Protein AF-A0A519HZJ6-F1 (afdb_monomer_lite)

Radius of gyration: 14.71 Å; chains: 1; bounding box: 37×20×41 Å

Foldseek 3Di:
DPVVVVVPDPLNVVLVVQLVVLVVCVVVVVDDPVRSVVSNCVSVVCSVVVVVVVVVVVPPD

pLDDT: mean 76.23, std 1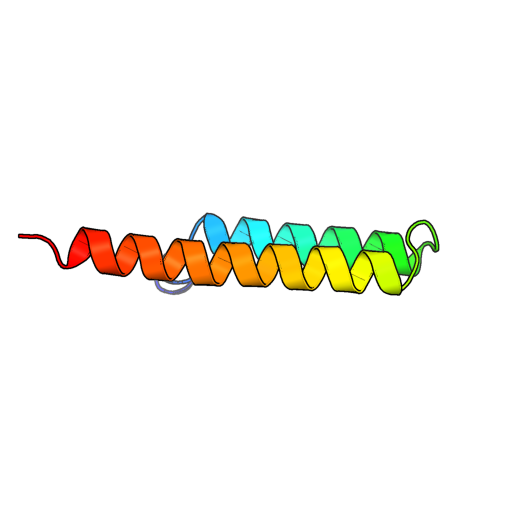1.4, range [45.22, 89.0]

Secondary structure (DSSP, 8-state):
--HHHHH--HHHHHHHHHHHHHHHHHHTTSS-HHHHHHHHHHHHHHHHHHHHHHHHHHH--

Structure (mmCIF, N/CA/C/O backbone):
data_AF-A0A519HZJ6-F1
#
_entry.id   AF-A0A519HZJ6-F1
#
loop_
_atom_site.group_PDB
_atom_site.id
_atom_site.type_symbol
_atom_site.label_atom_id
_atom_site.label_alt_id
_atom_site.label_comp_id
_atom_site.label_asym_id
_atom_site.label_entity_id
_atom_site.label_seq_id
_atom_site.pdbx_PDB_ins_code
_atom_site.Cartn_x
_atom_site.Cartn_y
_atom_site.Cartn_z
_atom_site.occupancy
_atom_site.B_iso_or_equiv
_atom_site.auth_seq_id
_atom_site.auth_comp_id
_atom_site.auth_asym_id
_atom_site.auth_atom_id
_atom_site.pdbx_PDB_model_num
ATOM 1 N N . MET A 1 1 ? -25.030 12.795 -2.401 1.00 49.53 1 MET A N 1
ATOM 2 C CA . MET A 1 1 ? -23.579 12.817 -2.694 1.00 49.53 1 MET A CA 1
ATOM 3 C C . MET A 1 1 ? -22.808 12.671 -1.379 1.00 49.53 1 MET A C 1
ATOM 5 O O . MET A 1 1 ? -22.097 13.574 -0.972 1.00 49.53 1 MET A O 1
ATOM 9 N N . SER A 1 2 ? -23.030 11.564 -0.657 1.00 52.66 2 SER A N 1
ATOM 10 C CA . SER A 1 2 ? -22.732 11.501 0.792 1.00 52.66 2 SER A CA 1
ATOM 11 C C . SER A 1 2 ? -22.131 10.164 1.243 1.00 52.66 2 SER A C 1
ATOM 13 O O . SER A 1 2 ? -21.582 10.080 2.333 1.00 52.66 2 SER A O 1
ATOM 15 N N . LEU A 1 3 ? -22.202 9.119 0.409 1.00 54.72 3 LEU A N 1
ATOM 16 C CA . LEU A 1 3 ? -21.654 7.793 0.719 1.00 54.72 3 LEU A CA 1
ATOM 17 C C . LEU A 1 3 ? -20.149 7.718 0.441 1.00 54.72 3 LEU A C 1
ATOM 19 O O . LEU A 1 3 ? -19.411 7.194 1.266 1.00 54.72 3 LEU A O 1
ATOM 23 N N . LEU A 1 4 ? -19.676 8.313 -0.660 1.00 55.91 4 LEU A N 1
ATOM 24 C CA . LEU A 1 4 ? -18.252 8.287 -1.018 1.00 55.91 4 LEU A CA 1
ATOM 25 C C . LEU A 1 4 ? -17.367 8.917 0.063 1.00 55.91 4 LEU A C 1
ATOM 27 O O . LEU A 1 4 ? -16.347 8.342 0.410 1.00 55.91 4 LEU A O 1
ATOM 31 N N . ILE A 1 5 ? -17.791 10.032 0.660 1.00 56.59 5 ILE A N 1
ATOM 32 C CA . ILE A 1 5 ? -17.051 10.703 1.744 1.00 56.59 5 ILE A CA 1
ATOM 33 C C . ILE A 1 5 ? -17.113 9.889 3.050 1.00 56.59 5 ILE A C 1
ATOM 35 O O . ILE A 1 5 ? -16.172 9.909 3.836 1.00 56.59 5 ILE A O 1
ATOM 39 N N . LYS A 1 6 ? -18.193 9.126 3.265 1.00 56.34 6 LYS A N 1
ATOM 40 C CA . LYS A 1 6 ? -18.376 8.276 4.451 1.00 56.34 6 LYS A CA 1
ATOM 41 C C . LYS A 1 6 ? -17.450 7.051 4.434 1.00 56.34 6 LYS A C 1
ATOM 43 O O . LYS A 1 6 ? -16.976 6.642 5.488 1.00 56.34 6 LYS A O 1
ATOM 48 N N . TYR A 1 7 ? -17.169 6.499 3.248 1.00 56.78 7 TYR A N 1
ATOM 49 C CA . TYR A 1 7 ? -16.243 5.371 3.063 1.00 56.78 7 TYR A CA 1
ATOM 50 C C . TYR A 1 7 ? -14.799 5.806 2.771 1.00 56.78 7 TYR A C 1
ATOM 52 O O . TYR A 1 7 ? -13.859 5.106 3.148 1.00 56.78 7 TYR A O 1
ATOM 60 N N . ALA A 1 8 ? -14.595 6.985 2.178 1.00 60.62 8 ALA A N 1
ATOM 61 C CA . ALA A 1 8 ? -13.284 7.604 2.010 1.00 60.62 8 ALA A CA 1
ATOM 62 C C . ALA A 1 8 ? -12.804 8.234 3.329 1.00 60.62 8 ALA A C 1
ATOM 64 O O . ALA A 1 8 ? -12.638 9.446 3.455 1.00 60.62 8 ALA A O 1
ATOM 65 N N . SER A 1 9 ? -12.573 7.397 4.341 1.00 68.94 9 SER A N 1
ATOM 66 C CA . SER A 1 9 ? -11.909 7.835 5.568 1.00 68.94 9 SER A CA 1
ATOM 67 C C . SER A 1 9 ? -10.515 8.384 5.231 1.00 68.94 9 SER A C 1
ATOM 69 O O . SER A 1 9 ? -9.843 7.865 4.340 1.00 68.94 9 SER A O 1
ATOM 71 N N . ARG A 1 10 ? -10.031 9.409 5.949 1.00 74.06 10 ARG A N 1
AT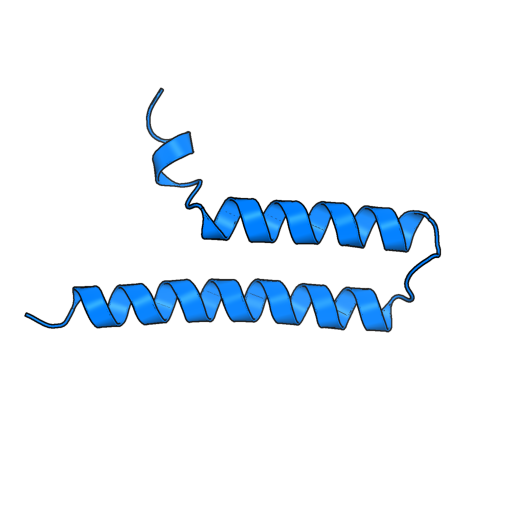OM 72 C CA . ARG A 1 10 ? -8.694 10.014 5.729 1.00 74.06 10 ARG A CA 1
ATOM 73 C C . ARG A 1 10 ? -7.579 8.962 5.621 1.00 74.06 10 ARG A C 1
ATOM 75 O O . ARG A 1 10 ? -6.684 9.087 4.791 1.00 74.06 10 ARG A O 1
ATOM 82 N N . LYS A 1 11 ? -7.679 7.890 6.414 1.00 73.31 11 LYS A N 1
ATOM 83 C CA . LYS A 1 11 ? -6.751 6.747 6.405 1.00 73.31 11 LYS A CA 1
ATOM 84 C C . LYS A 1 11 ? -6.808 5.936 5.105 1.00 73.31 11 LYS A C 1
ATOM 86 O O . LYS A 1 11 ? -5.775 5.475 4.637 1.00 73.31 11 LYS A O 1
ATOM 91 N N . PHE A 1 12 ? -7.992 5.787 4.511 1.00 77.19 12 PHE A N 1
ATOM 92 C CA . PHE A 1 12 ? -8.186 5.077 3.245 1.00 77.19 12 PHE A CA 1
ATOM 93 C C . PHE A 1 12 ? -7.544 5.840 2.086 1.00 77.19 12 PHE A C 1
ATOM 95 O O . PHE A 1 12 ? -6.796 5.253 1.313 1.00 77.19 12 PHE A O 1
ATOM 102 N N . VAL A 1 13 ? -7.753 7.159 2.019 1.00 80.38 13 VAL A N 1
ATOM 103 C CA . VAL A 1 13 ? -7.162 8.013 0.974 1.00 80.38 13 VAL A CA 1
ATOM 104 C C . VAL A 1 13 ? -5.632 7.996 1.041 1.00 80.38 13 VAL A C 1
ATOM 106 O O . VAL A 1 13 ? -4.975 7.893 0.009 1.00 80.38 13 VAL A O 1
ATOM 109 N N . LEU A 1 14 ? -5.060 8.016 2.250 1.00 80.12 14 LEU A N 1
ATOM 110 C CA . LEU A 1 14 ? -3.612 7.890 2.451 1.00 80.12 14 LEU A CA 1
ATOM 111 C C . LEU A 1 14 ? -3.069 6.533 1.981 1.00 80.12 14 LEU A C 1
ATOM 113 O O . LEU A 1 14 ? -2.024 6.489 1.334 1.00 80.12 14 LEU A O 1
ATOM 117 N N . CYS A 1 15 ? -3.778 5.433 2.253 1.00 83.44 15 CYS A N 1
ATOM 118 C CA . CYS A 1 15 ? -3.362 4.103 1.799 1.00 83.44 15 CYS A CA 1
ATOM 119 C C . CYS A 1 15 ? -3.444 3.960 0.279 1.00 83.44 15 CYS A C 1
ATOM 121 O O . CYS A 1 15 ? -2.528 3.422 -0.339 1.00 83.44 15 CYS A O 1
ATOM 123 N N . LEU A 1 16 ? -4.507 4.493 -0.327 1.00 83.00 16 LEU A N 1
ATOM 124 C CA . LEU A 1 16 ? -4.696 4.485 -1.775 1.00 83.00 16 LEU A CA 1
ATOM 125 C C . LEU A 1 16 ? -3.617 5.331 -2.469 1.00 83.00 16 LEU A C 1
ATOM 127 O O . LEU A 1 16 ? -2.988 4.866 -3.414 1.00 83.00 16 LEU A O 1
ATOM 131 N N . GLY A 1 17 ? -3.323 6.525 -1.943 1.00 84.38 17 GLY A N 1
ATOM 132 C CA . GLY A 1 17 ? -2.228 7.367 -2.430 1.00 84.38 17 GLY A CA 1
ATOM 133 C C . GLY A 1 17 ? -0.863 6.683 -2.319 1.00 84.38 17 GLY A C 1
ATOM 134 O O . GLY A 1 17 ? -0.098 6.685 -3.279 1.00 84.38 17 GLY A O 1
ATOM 135 N N . CYS A 1 18 ? -0.574 6.032 -1.189 1.00 84.38 18 CYS A N 1
ATOM 136 C CA . CYS A 1 18 ? 0.671 5.286 -1.001 1.00 84.38 18 CYS A CA 1
ATOM 137 C C . CYS A 1 18 ? 0.809 4.129 -2.006 1.00 84.38 18 CYS A C 1
ATOM 139 O O . CYS A 1 18 ? 1.868 3.985 -2.619 1.00 84.38 18 CYS A O 1
ATOM 141 N N . GLY A 1 19 ? -0.266 3.369 -2.245 1.00 82.31 19 GLY A N 1
ATOM 142 C CA . GLY A 1 19 ? -0.304 2.290 -3.239 1.00 82.31 19 GLY A CA 1
ATOM 143 C C . GLY A 1 19 ? -0.105 2.776 -4.679 1.00 82.31 19 GLY A C 1
ATOM 144 O O . GLY A 1 19 ? 0.628 2.155 -5.447 1.00 82.31 19 GLY A O 1
ATOM 145 N N . VAL A 1 20 ? -0.697 3.916 -5.047 1.00 86.12 20 VAL A N 1
ATOM 146 C CA . VAL A 1 20 ? -0.516 4.523 -6.378 1.00 86.12 20 VAL A CA 1
ATOM 147 C C . VAL A 1 20 ? 0.925 5.004 -6.573 1.00 86.12 20 VAL A C 1
ATOM 149 O O . VAL A 1 20 ? 1.530 4.718 -7.604 1.00 86.12 20 VAL A O 1
ATOM 152 N N . VAL A 1 21 ? 1.503 5.682 -5.575 1.00 85.31 21 VAL A N 1
ATOM 153 C CA . VAL A 1 21 ? 2.883 6.194 -5.641 1.00 85.31 21 VAL A CA 1
ATOM 154 C C . VAL A 1 21 ? 3.897 5.053 -5.717 1.00 85.31 21 VAL A C 1
ATOM 156 O O . VAL A 1 21 ? 4.815 5.108 -6.531 1.00 85.31 21 VAL A O 1
ATOM 159 N N . THR A 1 22 ? 3.723 4.002 -4.914 1.00 82.38 22 THR A N 1
ATOM 160 C CA . THR A 1 22 ? 4.611 2.828 -4.949 1.00 82.38 22 THR A CA 1
ATOM 161 C C . THR A 1 22 ? 4.489 2.047 -6.247 1.00 82.38 22 THR A C 1
ATOM 163 O O . THR A 1 22 ? 5.513 1.704 -6.827 1.00 82.38 22 THR A O 1
ATOM 166 N N . SER A 1 23 ? 3.273 1.844 -6.761 1.00 81.12 23 SER A N 1
ATOM 167 C CA . SER A 1 23 ? 3.067 1.178 -8.055 1.00 81.12 23 SER A CA 1
ATOM 168 C C . SER A 1 23 ? 3.708 1.966 -9.203 1.00 81.12 23 SER A C 1
ATOM 170 O O . SER A 1 23 ? 4.357 1.378 -10.067 1.00 81.12 23 SER A O 1
ATOM 172 N N . ALA A 1 24 ? 3.604 3.300 -9.184 1.00 81.38 24 ALA A N 1
ATOM 173 C CA . ALA A 1 24 ? 4.276 4.158 -10.156 1.00 81.38 24 ALA A CA 1
ATOM 174 C C . ALA A 1 24 ? 5.809 4.069 -10.040 1.00 81.38 24 ALA A C 1
ATOM 176 O O . ALA A 1 24 ? 6.493 3.924 -11.050 1.00 81.38 24 ALA A O 1
ATOM 177 N N . LEU A 1 25 ? 6.369 4.099 -8.825 1.00 81.06 25 LEU A N 1
ATOM 178 C CA . LEU A 1 25 ? 7.820 3.992 -8.617 1.00 81.06 25 LEU A CA 1
ATOM 179 C C . LEU A 1 25 ? 8.387 2.629 -9.036 1.00 81.06 25 LEU A C 1
ATOM 181 O O . LEU A 1 25 ? 9.493 2.577 -9.578 1.00 81.06 25 LEU A O 1
ATOM 185 N N . THR A 1 26 ? 7.640 1.546 -8.821 1.00 82.94 26 THR A N 1
ATOM 186 C CA . THR A 1 26 ? 8.003 0.206 -9.302 1.00 82.94 26 THR A CA 1
ATOM 187 C C . THR A 1 26 ? 7.910 0.123 -10.825 1.00 82.94 26 THR A C 1
ATOM 189 O O . THR A 1 26 ? 8.807 -0.430 -11.452 1.00 82.94 26 THR A O 1
ATOM 192 N N . TYR A 1 27 ? 6.901 0.748 -11.445 1.00 77.06 27 TYR A N 1
ATOM 193 C CA . TYR A 1 27 ? 6.784 0.808 -12.907 1.00 77.06 27 TYR A CA 1
ATOM 194 C C . TYR A 1 27 ? 7.944 1.575 -13.564 1.00 77.06 27 TYR A C 1
ATOM 196 O O . TYR A 1 27 ? 8.437 1.184 -14.617 1.00 77.06 27 TYR A O 1
ATOM 204 N N . PHE A 1 28 ? 8.441 2.631 -12.913 1.00 83.50 28 PHE A N 1
ATOM 205 C CA . PHE A 1 28 ? 9.645 3.357 -13.334 1.00 83.50 28 PHE A CA 1
ATOM 206 C C . PHE A 1 28 ? 10.966 2.645 -12.979 1.00 83.50 28 PHE A C 1
ATOM 208 O O . PHE A 1 28 ? 12.038 3.193 -13.238 1.00 83.50 28 PHE A O 1
ATOM 215 N N . GLY A 1 29 ? 10.923 1.456 -12.366 1.00 78.50 29 GLY A N 1
ATOM 216 C CA . GLY A 1 29 ? 12.113 0.682 -11.994 1.00 78.50 29 GLY A CA 1
ATOM 217 C C . GLY A 1 29 ? 12.963 1.315 -10.886 1.00 78.50 29 GLY A C 1
ATOM 218 O O . GLY A 1 29 ? 14.122 0.952 -10.712 1.00 78.50 29 GLY A O 1
ATOM 219 N N . ARG A 1 30 ? 12.418 2.281 -10.134 1.00 75.81 30 ARG A N 1
ATOM 220 C CA . ARG A 1 30 ? 13.110 2.943 -9.010 1.00 75.81 30 ARG A CA 1
ATOM 221 C C . ARG A 1 30 ? 13.040 2.146 -7.708 1.00 75.81 30 ARG A C 1
ATOM 223 O O . ARG A 1 30 ? 13.781 2.452 -6.780 1.00 75.81 30 ARG A O 1
ATOM 230 N N . ILE A 1 31 ? 12.140 1.167 -7.635 1.00 79.88 31 ILE A N 1
ATOM 231 C CA . ILE A 1 31 ? 11.889 0.308 -6.476 1.00 79.88 31 ILE A CA 1
ATOM 232 C C . ILE A 1 31 ? 11.812 -1.146 -6.954 1.00 79.88 31 ILE A C 1
ATOM 234 O O . ILE A 1 31 ? 11.124 -1.429 -7.934 1.00 79.88 31 ILE A O 1
ATOM 238 N N . ASP A 1 32 ? 12.486 -2.053 -6.243 1.00 81.25 32 ASP A N 1
ATOM 239 C CA . ASP A 1 32 ? 12.444 -3.497 -6.497 1.00 81.25 32 ASP A CA 1
ATOM 240 C C . ASP A 1 32 ? 11.144 -4.148 -5.977 1.00 81.25 32 ASP A C 1
ATOM 242 O O . ASP A 1 32 ? 10.498 -3.643 -5.050 1.00 81.25 32 ASP A O 1
ATOM 246 N N . GLY A 1 33 ? 10.765 -5.295 -6.551 1.00 77.75 33 GLY A N 1
ATOM 247 C CA . GLY A 1 33 ? 9.551 -6.030 -6.182 1.00 77.75 33 GLY A CA 1
ATOM 248 C C . GLY A 1 33 ? 9.471 -6.377 -4.690 1.00 77.75 33 GLY A C 1
ATOM 249 O O . GLY A 1 33 ? 8.387 -6.311 -4.103 1.00 77.75 33 GLY A O 1
ATOM 250 N N . ALA A 1 34 ? 10.607 -6.654 -4.040 1.00 83.88 34 ALA A N 1
ATOM 251 C CA . ALA A 1 34 ? 10.644 -6.904 -2.600 1.00 83.88 34 ALA A CA 1
ATOM 252 C C . ALA A 1 34 ? 10.253 -5.659 -1.785 1.00 83.88 34 ALA A C 1
ATOM 254 O O . ALA A 1 34 ? 9.463 -5.740 -0.843 1.00 83.88 34 ALA A O 1
ATOM 255 N N . THR A 1 35 ? 10.749 -4.481 -2.168 1.00 84.31 35 THR A N 1
ATOM 256 C CA . THR A 1 35 ? 10.422 -3.216 -1.499 1.00 84.31 35 THR A CA 1
ATOM 257 C C . THR A 1 35 ? 8.960 -2.823 -1.727 1.00 84.31 35 THR A C 1
ATOM 259 O O . THR A 1 35 ? 8.302 -2.369 -0.791 1.00 84.31 35 THR A O 1
ATOM 262 N N . TYR A 1 36 ? 8.414 -3.061 -2.924 1.00 82.50 36 TYR A N 1
ATOM 263 C CA . TYR A 1 36 ? 6.985 -2.875 -3.200 1.00 82.50 36 TYR A CA 1
ATOM 264 C C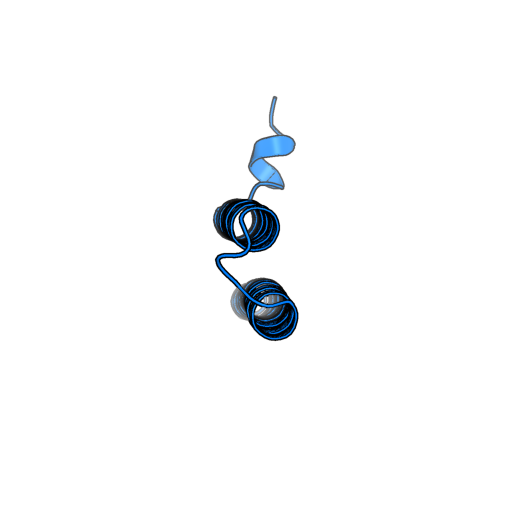 . TYR A 1 36 ? 6.105 -3.728 -2.276 1.00 82.50 36 TYR A C 1
ATOM 266 O O . TYR A 1 36 ? 5.149 -3.220 -1.682 1.00 82.50 36 TYR A O 1
ATOM 274 N N . ALA A 1 37 ? 6.450 -5.009 -2.107 1.00 82.38 37 ALA A N 1
ATOM 275 C CA . ALA A 1 37 ? 5.718 -5.922 -1.236 1.00 82.38 37 ALA A CA 1
ATOM 276 C C . ALA A 1 37 ? 5.757 -5.471 0.233 1.00 82.38 37 ALA A C 1
ATOM 278 O O . ALA A 1 37 ? 4.715 -5.433 0.887 1.00 82.38 37 ALA A O 1
ATOM 279 N N . VAL A 1 38 ? 6.929 -5.065 0.741 1.00 89.00 38 VAL A N 1
ATOM 280 C CA . VAL A 1 38 ? 7.084 -4.578 2.124 1.00 89.00 38 VAL A CA 1
ATOM 281 C C . VAL A 1 38 ? 6.257 -3.320 2.369 1.00 89.00 38 VAL A C 1
ATOM 283 O O . VAL A 1 38 ? 5.543 -3.249 3.370 1.00 89.00 38 VAL A O 1
ATOM 286 N N . VAL A 1 39 ? 6.306 -2.342 1.458 1.00 87.06 39 VAL A N 1
ATOM 287 C CA . VAL A 1 39 ? 5.521 -1.110 1.621 1.00 87.06 39 VAL A CA 1
ATOM 288 C C . VAL A 1 39 ? 4.029 -1.420 1.549 1.00 87.06 39 VAL A C 1
ATOM 290 O O . VAL A 1 39 ? 3.284 -0.983 2.418 1.00 87.06 39 VAL A O 1
ATOM 293 N N . THR A 1 40 ? 3.595 -2.245 0.594 1.00 87.06 40 THR A N 1
ATOM 294 C CA . THR A 1 40 ? 2.182 -2.624 0.446 1.00 87.06 40 THR A CA 1
ATOM 295 C C . THR A 1 40 ? 1.650 -3.328 1.696 1.00 87.06 40 THR A C 1
ATOM 297 O O . THR A 1 40 ? 0.613 -2.936 2.235 1.00 87.06 40 THR A O 1
ATOM 300 N N . LEU A 1 41 ? 2.376 -4.327 2.208 1.00 84.81 41 LEU A N 1
ATOM 301 C CA . LEU A 1 41 ? 2.003 -5.036 3.434 1.00 84.81 41 LEU A CA 1
ATOM 302 C C . LEU A 1 41 ? 2.008 -4.108 4.654 1.00 84.81 41 LEU A C 1
ATOM 304 O O . LEU A 1 41 ? 1.082 -4.168 5.462 1.00 84.81 41 LEU A O 1
ATOM 308 N N . GLY A 1 42 ? 2.997 -3.218 4.768 1.00 87.62 42 GLY A N 1
ATOM 309 C CA . GLY A 1 42 ? 3.074 -2.231 5.845 1.00 87.62 42 GLY A CA 1
ATOM 310 C C . GLY A 1 42 ? 1.904 -1.246 5.825 1.00 87.62 42 GLY A C 1
ATOM 311 O O . GLY A 1 42 ? 1.279 -1.001 6.857 1.00 87.62 42 GLY A O 1
ATOM 312 N N . THR A 1 43 ? 1.546 -0.726 4.650 1.00 86.81 43 THR A N 1
ATOM 313 C CA . THR A 1 43 ? 0.423 0.203 4.474 1.00 86.81 43 THR A CA 1
ATOM 314 C C . THR A 1 43 ? -0.913 -0.463 4.797 1.00 86.81 43 THR A C 1
ATOM 316 O O . THR A 1 43 ? -1.701 0.088 5.568 1.00 86.81 43 THR A O 1
ATOM 319 N N . ILE A 1 44 ? -1.167 -1.665 4.267 1.00 86.06 44 ILE A N 1
ATOM 320 C CA . ILE A 1 44 ? -2.403 -2.414 4.540 1.00 86.06 44 ILE A CA 1
ATOM 321 C C . ILE A 1 44 ? -2.473 -2.809 6.022 1.00 86.06 44 ILE A C 1
ATOM 323 O O . ILE A 1 44 ? -3.511 -2.630 6.660 1.00 86.06 44 ILE A O 1
ATOM 327 N N . GLY A 1 45 ? -1.366 -3.280 6.603 1.00 85.38 45 GLY A N 1
ATOM 328 C CA . GLY A 1 45 ? -1.284 -3.633 8.021 1.00 85.38 45 GLY A CA 1
ATOM 329 C C . GLY A 1 45 ? -1.566 -2.444 8.943 1.00 85.38 45 GLY A C 1
ATOM 330 O O . GLY A 1 45 ? -2.351 -2.565 9.889 1.00 85.38 45 GLY A O 1
ATOM 331 N N . ALA A 1 46 ? -1.006 -1.272 8.632 1.00 85.69 46 ALA A N 1
AT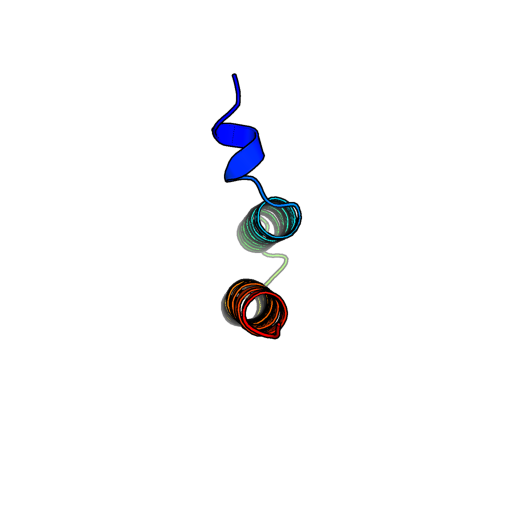OM 332 C CA . ALA A 1 46 ? -1.275 -0.031 9.355 1.00 85.69 46 ALA A CA 1
ATOM 333 C C . ALA A 1 46 ? -2.741 0.416 9.213 1.00 85.69 46 ALA A C 1
ATOM 335 O O . ALA A 1 46 ? -3.342 0.869 10.189 1.00 85.69 46 ALA A O 1
ATOM 336 N N . TYR A 1 47 ? -3.344 0.250 8.031 1.00 83.56 47 TYR A N 1
ATOM 337 C CA . TYR A 1 47 ? -4.757 0.558 7.797 1.00 83.56 47 TYR A CA 1
ATOM 338 C C . TYR A 1 47 ? -5.689 -0.323 8.633 1.00 83.56 47 TYR A C 1
ATOM 340 O O . TYR A 1 47 ? -6.556 0.191 9.343 1.00 83.56 47 TYR A O 1
ATOM 348 N N . ILE A 1 48 ? -5.482 -1.643 8.592 1.00 85.62 48 ILE A N 1
ATOM 349 C CA . ILE A 1 48 ? -6.281 -2.614 9.350 1.00 85.62 48 ILE A CA 1
ATOM 350 C C . ILE A 1 48 ? -6.131 -2.349 10.850 1.00 85.62 48 ILE A C 1
ATOM 352 O O . ILE A 1 48 ? -7.132 -2.164 11.540 1.00 85.62 48 ILE A O 1
ATOM 356 N N . THR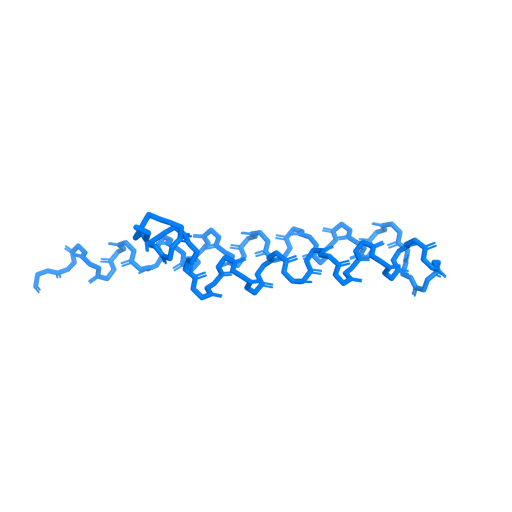 A 1 49 ? -4.894 -2.236 11.342 1.00 85.56 49 THR A N 1
ATOM 357 C CA . THR A 1 49 ? -4.604 -1.922 12.753 1.00 85.56 49 THR A CA 1
ATOM 358 C C . THR A 1 49 ? -5.253 -0.606 13.179 1.00 85.56 49 THR A C 1
ATOM 360 O O . THR A 1 49 ? -5.877 -0.517 14.237 1.00 85.56 49 THR A O 1
ATOM 363 N N . GLY A 1 50 ? -5.165 0.422 12.332 1.00 81.56 50 GLY A N 1
ATOM 364 C CA . GLY A 1 50 ? -5.761 1.728 12.575 1.00 81.56 50 GLY A CA 1
ATOM 365 C C . GLY A 1 50 ? -7.290 1.702 12.651 1.00 81.56 50 GLY A C 1
ATOM 366 O O . GLY A 1 50 ? -7.850 2.477 13.428 1.00 81.56 50 GLY A O 1
ATOM 367 N N . ASN A 1 51 ? -7.953 0.838 11.878 1.00 82.62 51 ASN A N 1
ATOM 368 C CA . ASN A 1 51 ? -9.406 0.652 11.911 1.00 82.62 51 ASN A CA 1
ATOM 369 C C . ASN A 1 51 ? -9.847 -0.180 13.125 1.00 82.62 51 ASN A C 1
ATOM 371 O O . ASN A 1 51 ? -10.832 0.167 13.773 1.00 82.62 51 ASN A O 1
ATOM 375 N N . VAL A 1 52 ? -9.096 -1.230 13.483 1.00 84.44 52 VAL A N 1
ATOM 376 C CA . VAL A 1 52 ? -9.354 -2.052 14.681 1.00 84.44 52 VAL A CA 1
ATOM 377 C C . VAL A 1 52 ? -9.190 -1.224 15.957 1.00 84.44 52 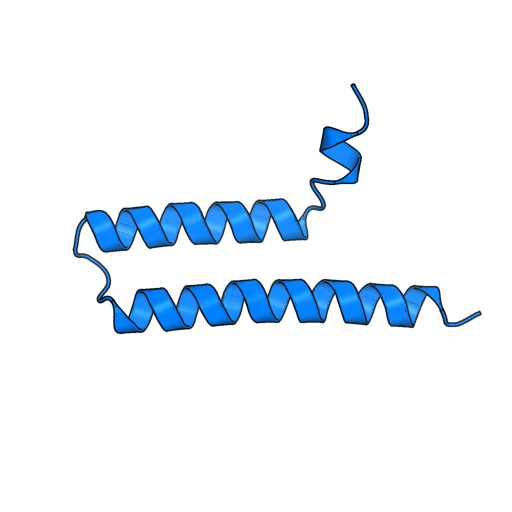VAL A C 1
ATOM 379 O O . VAL A 1 52 ? -10.064 -1.245 16.817 1.00 84.44 52 VAL A O 1
ATOM 382 N N . SER A 1 53 ? -8.124 -0.422 16.057 1.00 77.62 53 SER A N 1
ATOM 383 C CA . SER A 1 53 ? -7.895 0.446 17.221 1.00 77.62 53 SER A CA 1
ATOM 384 C C . SER A 1 53 ? -8.988 1.507 17.393 1.00 77.62 53 SER A C 1
ATOM 386 O O . SER A 1 53 ? -9.326 1.845 18.525 1.00 77.62 53 SER A O 1
ATOM 388 N N . GLN A 1 54 ? -9.562 2.026 16.299 1.00 74.75 54 GLN A N 1
ATOM 389 C CA . GLN A 1 54 ? -10.717 2.927 16.392 1.00 74.75 54 GLN A CA 1
ATOM 390 C C . GLN A 1 54 ? -11.969 2.197 16.875 1.00 74.75 54 GLN A C 1
ATOM 392 O O . GLN A 1 54 ? -12.658 2.723 17.738 1.00 74.75 54 GLN A O 1
ATOM 397 N N . LYS A 1 55 ? -12.215 0.974 16.389 1.00 75.06 55 LYS A N 1
ATOM 398 C CA . LYS A 1 55 ? -13.347 0.157 16.843 1.00 75.06 55 LYS A CA 1
ATOM 399 C C . LYS A 1 55 ? -13.284 -0.139 18.344 1.00 75.06 55 LYS A C 1
ATOM 401 O O . LYS A 1 55 ? -14.306 -0.051 19.010 1.00 75.06 55 LYS A O 1
ATOM 406 N N . ASN A 1 56 ? -12.096 -0.436 18.879 1.00 68.94 56 ASN A N 1
ATOM 407 C CA . ASN A 1 56 ? -11.928 -0.677 20.316 1.00 68.94 56 ASN A CA 1
ATOM 408 C C . ASN A 1 56 ? -12.222 0.576 21.148 1.00 68.94 56 ASN A C 1
ATOM 410 O O . ASN A 1 56 ? -12.963 0.482 22.113 1.00 68.94 56 ASN A O 1
ATOM 414 N N . LYS A 1 57 ? -11.717 1.747 20.735 1.00 65.25 57 LYS A N 1
ATOM 415 C CA . LYS A 1 57 ? -11.984 3.017 21.435 1.00 65.25 57 LYS A CA 1
ATOM 416 C C . LYS A 1 57 ? -13.447 3.458 21.378 1.00 65.25 57 LYS A C 1
ATOM 418 O O . LYS A 1 57 ? -13.878 4.210 22.234 1.00 65.25 57 LYS A O 1
ATOM 423 N N . GLU A 1 58 ? -14.184 3.036 20.357 1.00 65.06 58 GLU A N 1
ATOM 424 C CA . GLU A 1 58 ? -15.621 3.310 20.237 1.00 65.06 58 GLU A CA 1
ATOM 425 C C . GLU A 1 58 ? -16.482 2.320 21.040 1.00 65.06 58 GLU A C 1
ATOM 427 O O . GLU A 1 58 ? -17.668 2.555 21.233 1.00 65.06 58 GLU A O 1
ATOM 432 N N . THR A 1 59 ? -15.892 1.217 21.515 1.00 58.84 59 THR A N 1
ATOM 433 C CA . THR A 1 59 ? -16.582 0.206 22.336 1.00 58.84 59 THR A CA 1
ATOM 434 C C . THR A 1 59 ? -16.328 0.401 23.842 1.00 58.84 59 THR A C 1
ATOM 436 O O . THR A 1 59 ? -16.950 -0.289 24.646 1.00 58.84 59 THR A O 1
ATOM 439 N N . ASP A 1 60 ? -15.461 1.342 24.237 1.00 45.22 60 ASP A N 1
ATOM 440 C CA . ASP A 1 60 ? -15.334 1.784 25.632 1.00 45.22 60 ASP A CA 1
ATOM 441 C C . ASP A 1 60 ? -16.459 2.803 25.956 1.00 45.22 60 ASP A C 1
ATOM 443 O O . ASP A 1 60 ? -16.559 3.809 25.247 1.00 45.22 60 ASP A O 1
ATOM 447 N N . PRO A 1 61 ? -17.328 2.549 26.961 1.00 54.66 61 PRO A N 1
ATOM 448 C CA . PRO A 1 61 ? -18.359 3.488 27.419 1.00 54.66 61 PRO A CA 1
ATOM 449 C C . PRO A 1 61 ? -17.803 4.702 28.178 1.00 54.66 61 PRO A C 1
ATOM 451 O O . PRO A 1 61 ? -16.760 4.568 28.860 1.00 54.66 61 PRO A O 1
#

Sequence (61 aa):
MSLLIKYASRKFVLCLGCGVVTSALTYFGRIDGATYAVVTLGTIGAYITGNVSQKNKETDP